Protein AF-A0A061F264-F1 (afdb_monomer_lite)

pLDDT: mean 86.14, std 6.7, range [53.12, 94.06]

Secondary structure (DSSP, 8-state):
---GGGS-------TTHHHHHHHHHHHHHHHHHHHHHHHTHHHHHHHHHHHHTTEEEEE-TTS-EEEEE----THHHHHHHHHHT-

Radius of gyration: 25.11 Å; chains: 1; bounding box: 45×33×72 Å

Organism: Theobroma cacao (NCBI:txid3641)

Sequence (86 aa):
MELLKDYYCTILYHPGKANMVADALSQKLMGSLAHISMDKRSLIREMHSLGDMGVHLEVSEANALLVHFRVRPILMDRIKEAQRST

Foldseek 3Di:
DDDPVNDPDDDDDDPPDVVVVVVVVVVVVVVVVVVVCVVCVVVVVVQVVCVVQQWHWDQDPVRDIDIDGDDDDCVVVVVVVVVVVD

Structure (mmCIF, N/CA/C/O backbone):
data_AF-A0A061F264-F1
#
_entry.id   AF-A0A061F264-F1
#
loop_
_atom_site.group_PDB
_atom_site.id
_atom_site.type_symbol
_atom_site.label_atom_id
_atom_site.label_alt_id
_atom_site.label_comp_id
_atom_site.label_asym_id
_atom_site.label_entity_id
_atom_site.label_seq_id
_atom_site.pdbx_PDB_ins_code
_atom_site.Cartn_x
_atom_site.Cartn_y
_atom_site.Cartn_z
_atom_site.occupancy
_atom_site.B_iso_or_equiv
_atom_site.auth_seq_id
_atom_site.auth_comp_id
_atom_site.auth_asym_id
_atom_site.auth_atom_id
_atom_site.pdbx_PDB_model_num
ATOM 1 N N . MET A 1 1 ? -0.444 -18.135 -14.616 1.00 67.12 1 MET A N 1
ATOM 2 C CA . MET A 1 1 ? 0.739 -17.289 -14.369 1.00 67.12 1 MET A CA 1
ATOM 3 C C . MET A 1 1 ? 1.785 -17.728 -15.355 1.00 67.12 1 MET A C 1
ATOM 5 O O . MET A 1 1 ? 2.174 -18.885 -15.287 1.00 67.12 1 MET A O 1
ATOM 9 N N . GLU A 1 2 ? 2.155 -16.857 -16.283 1.00 72.06 2 GLU A N 1
ATOM 10 C CA . GLU A 1 2 ? 3.231 -17.152 -17.225 1.00 72.06 2 GLU A CA 1
ATOM 11 C C . GLU A 1 2 ? 4.566 -16.802 -16.566 1.00 72.06 2 GLU A C 1
ATOM 13 O O . GLU A 1 2 ? 4.712 -15.747 -15.942 1.00 72.06 2 GLU A O 1
ATOM 18 N N . LEU A 1 3 ? 5.515 -17.724 -16.647 1.00 81.31 3 LEU A N 1
ATOM 19 C CA . LEU A 1 3 ? 6.853 -17.600 -16.096 1.00 81.31 3 LEU A CA 1
ATOM 20 C C . LEU A 1 3 ? 7.856 -17.454 -17.241 1.00 81.31 3 LEU A C 1
ATOM 22 O O . LEU A 1 3 ? 7.565 -17.754 -18.391 1.00 81.31 3 LEU A O 1
ATOM 26 N N . LEU A 1 4 ? 9.090 -17.063 -16.929 1.00 79.19 4 LEU A N 1
ATOM 27 C CA . LEU A 1 4 ? 10.149 -16.903 -17.931 1.00 79.19 4 LEU A CA 1
ATOM 28 C C . LEU A 1 4 ? 10.388 -18.168 -18.788 1.00 79.19 4 LEU A C 1
ATOM 30 O O . LEU A 1 4 ? 10.874 -18.067 -19.906 1.00 79.19 4 LEU A O 1
ATOM 34 N N . LYS A 1 5 ? 10.027 -19.354 -18.276 1.00 80.69 5 LYS A N 1
ATOM 35 C CA . LYS A 1 5 ? 10.102 -20.636 -18.998 1.00 80.69 5 LYS A CA 1
ATOM 36 C C . LYS A 1 5 ? 9.085 -20.763 -20.138 1.00 80.69 5 LYS A C 1
ATOM 38 O O . LYS A 1 5 ? 9.298 -21.580 -21.026 1.00 80.69 5 LYS A O 1
ATOM 43 N N . ASP A 1 6 ? 8.024 -19.964 -20.111 1.00 92.62 6 ASP A N 1
ATOM 44 C CA . ASP A 1 6 ? 6.960 -19.959 -21.117 1.00 92.62 6 ASP A CA 1
ATOM 45 C C . ASP A 1 6 ? 7.310 -19.048 -22.313 1.00 92.62 6 ASP A C 1
ATOM 47 O O . ASP A 1 6 ? 6.598 -19.021 -23.314 1.00 92.62 6 ASP A O 1
ATOM 51 N N . TYR A 1 7 ? 8.443 -18.335 -22.238 1.00 84.75 7 TYR A N 1
ATOM 52 C CA . TYR A 1 7 ? 8.945 -17.433 -23.271 1.00 84.75 7 TYR A CA 1
ATOM 53 C C . TYR A 1 7 ? 10.291 -17.923 -23.823 1.00 84.75 7 TYR A C 1
ATOM 55 O O . TYR A 1 7 ? 11.243 -18.152 -23.078 1.00 84.75 7 TYR A O 1
ATOM 63 N N . TYR A 1 8 ? 10.419 -18.007 -25.153 1.00 86.50 8 TYR A N 1
ATOM 64 C CA . TYR A 1 8 ? 11.708 -18.224 -25.827 1.00 86.50 8 TYR A CA 1
ATOM 65 C C . TYR A 1 8 ? 12.549 -16.936 -25.829 1.00 86.50 8 TYR A C 1
ATOM 67 O O . TYR A 1 8 ? 12.782 -16.329 -26.873 1.00 86.50 8 TYR A O 1
ATOM 75 N N . CYS A 1 9 ? 12.989 -16.484 -24.654 1.00 84.38 9 CYS A N 1
ATOM 76 C CA . CYS A 1 9 ? 13.855 -15.315 -24.510 1.00 84.38 9 CYS A CA 1
ATOM 77 C C . CYS A 1 9 ? 15.069 -15.610 -23.621 1.00 84.38 9 CYS A C 1
ATOM 79 O O . CYS A 1 9 ? 14.972 -16.335 -22.631 1.00 84.38 9 CYS A O 1
ATOM 81 N N . THR A 1 10 ? 16.209 -15.003 -23.949 1.00 83.75 10 THR A N 1
ATOM 82 C CA . THR A 1 10 ? 17.437 -15.067 -23.145 1.00 83.75 10 THR A CA 1
ATOM 83 C C . THR A 1 10 ? 17.625 -13.736 -22.425 1.00 83.75 10 THR A C 1
ATOM 85 O O . THR A 1 10 ? 17.664 -12.691 -23.072 1.00 8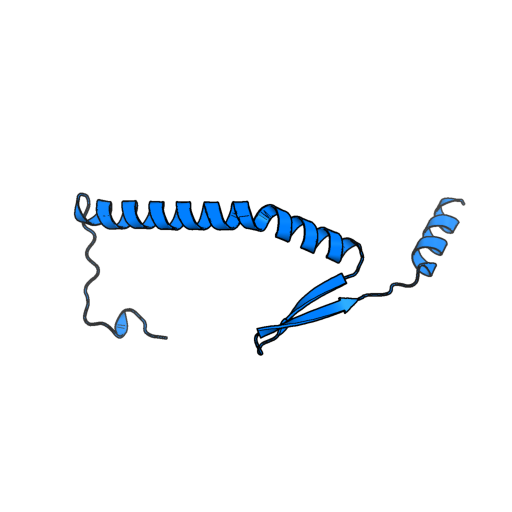3.75 10 THR A O 1
ATOM 88 N N . ILE A 1 11 ? 17.767 -13.756 -21.095 1.00 82.12 11 ILE A N 1
ATOM 89 C CA . ILE A 1 11 ? 18.087 -12.547 -20.324 1.00 82.12 11 ILE A CA 1
ATOM 90 C C . ILE A 1 11 ? 19.576 -12.243 -20.497 1.00 82.12 11 ILE A C 1
ATOM 92 O O . ILE A 1 11 ? 20.427 -13.001 -20.036 1.00 82.12 11 ILE A O 1
ATOM 96 N N . LEU A 1 12 ? 19.886 -11.120 -21.141 1.00 81.88 12 LEU A N 1
ATOM 97 C CA . LEU A 1 12 ? 21.249 -10.624 -21.313 1.00 81.88 12 LEU A CA 1
ATOM 98 C C . LEU A 1 12 ? 21.394 -9.287 -20.588 1.00 81.88 12 LEU A C 1
ATOM 100 O O . LEU A 1 12 ? 20.661 -8.337 -20.858 1.00 81.88 12 LEU A O 1
ATOM 104 N N . TYR A 1 13 ? 22.344 -9.215 -19.654 1.00 80.31 13 TYR A N 1
ATOM 105 C CA . TYR A 1 13 ? 22.670 -7.963 -18.981 1.00 80.31 13 TYR A CA 1
ATOM 106 C C . TYR A 1 13 ? 23.584 -7.114 -19.865 1.00 80.31 13 TYR A C 1
ATOM 108 O O . TYR A 1 13 ? 24.634 -7.570 -20.320 1.00 80.31 13 TYR A O 1
ATOM 116 N N . HIS A 1 14 ? 23.197 -5.860 -20.078 1.00 76.94 14 HIS A N 1
ATOM 117 C CA . HIS A 1 14 ? 23.938 -4.918 -20.905 1.00 76.94 14 HIS A CA 1
ATOM 118 C C . HIS A 1 14 ? 24.322 -3.688 -20.074 1.00 76.94 14 HIS A C 1
ATOM 120 O O . HIS A 1 14 ? 23.507 -2.771 -19.931 1.00 76.94 14 HIS A O 1
ATOM 126 N N . PRO A 1 15 ? 25.551 -3.632 -19.532 1.00 70.75 15 PRO A N 1
ATOM 127 C CA . PRO A 1 15 ? 26.023 -2.449 -18.828 1.00 70.75 15 PRO A CA 1
ATOM 128 C C . PRO A 1 15 ? 26.138 -1.276 -19.814 1.00 70.75 15 PRO A C 1
ATOM 130 O O . PRO A 1 15 ? 26.846 -1.359 -20.816 1.00 70.75 15 PRO A O 1
ATOM 133 N N . GLY A 1 16 ? 25.410 -0.186 -19.555 1.00 79.06 16 GLY A N 1
ATOM 134 C CA . GLY A 1 16 ? 25.398 1.013 -20.399 1.00 79.06 16 GLY A CA 1
ATOM 135 C C . GLY A 1 16 ? 24.018 1.339 -20.971 1.00 79.06 16 GLY A C 1
ATOM 136 O O . GLY A 1 16 ? 23.014 1.296 -20.264 1.00 79.06 16 GLY A O 1
ATOM 137 N N . LYS A 1 17 ? 23.954 1.710 -22.259 1.00 72.69 17 LYS A N 1
ATOM 138 C CA . LYS A 1 17 ? 22.789 2.405 -22.844 1.00 72.69 17 LYS A CA 1
ATOM 139 C C . LYS A 1 17 ? 21.466 1.633 -22.802 1.00 72.69 17 LYS A C 1
ATOM 141 O O . LYS A 1 17 ? 20.418 2.259 -22.688 1.00 72.69 17 LYS A O 1
ATOM 146 N N . ALA A 1 18 ? 21.512 0.305 -22.883 1.00 75.88 18 ALA A N 1
ATOM 147 C CA . ALA A 1 18 ? 20.316 -0.530 -22.804 1.00 75.88 18 ALA A CA 1
ATOM 148 C C . ALA A 1 18 ? 19.701 -0.532 -21.391 1.00 75.88 18 ALA A C 1
ATOM 150 O O . ALA A 1 18 ? 18.480 -0.527 -21.262 1.00 75.88 18 ALA A O 1
ATOM 151 N N . ASN A 1 19 ? 20.523 -0.439 -20.338 1.00 80.31 19 ASN A N 1
ATOM 152 C CA . ASN A 1 19 ? 20.033 -0.333 -18.962 1.00 80.31 19 ASN A CA 1
ATOM 153 C C . ASN A 1 19 ? 19.491 1.066 -18.641 1.00 80.31 19 ASN A C 1
ATOM 155 O O . ASN A 1 19 ? 18.552 1.189 -17.868 1.00 80.31 19 ASN A O 1
ATOM 159 N N . MET A 1 20 ? 20.009 2.118 -19.288 1.00 84.62 20 MET A N 1
ATOM 160 C CA . MET A 1 20 ? 19.549 3.497 -19.048 1.00 84.62 20 MET A CA 1
ATOM 161 C C . MET A 1 20 ? 18.050 3.675 -19.313 1.00 84.62 20 MET A C 1
ATOM 163 O O . MET A 1 20 ? 17.396 4.446 -18.618 1.00 84.62 20 MET A O 1
ATOM 167 N N . VAL A 1 21 ? 17.495 2.975 -20.309 1.00 83.56 21 VAL A N 1
ATOM 168 C CA . VAL A 1 21 ? 16.055 3.029 -20.610 1.00 83.56 21 VAL A CA 1
ATOM 169 C C . VAL A 1 21 ? 15.249 2.339 -19.508 1.00 83.56 21 VAL A C 1
ATOM 171 O O . VAL A 1 21 ? 14.239 2.883 -19.065 1.00 83.56 21 VAL A O 1
ATOM 174 N N . ALA A 1 22 ? 15.712 1.178 -19.034 1.00 85.88 22 ALA A N 1
ATOM 175 C CA . ALA A 1 22 ? 15.090 0.462 -17.923 1.00 85.88 22 ALA A CA 1
ATOM 176 C C . ALA A 1 22 ? 15.159 1.271 -16.615 1.00 85.88 22 ALA A C 1
ATOM 178 O O . ALA A 1 22 ? 14.152 1.389 -15.915 1.00 85.88 22 ALA A O 1
ATOM 179 N N . ASP A 1 23 ? 16.300 1.900 -16.327 1.00 86.75 23 ASP A N 1
ATOM 180 C CA . ASP A 1 23 ? 16.498 2.758 -15.156 1.00 86.75 23 ASP A CA 1
ATOM 181 C C . ASP A 1 23 ? 15.617 4.011 -15.225 1.00 86.75 23 ASP A C 1
ATOM 183 O O . ASP A 1 23 ? 14.909 4.324 -14.267 1.00 86.75 23 ASP A O 1
ATOM 187 N N . ALA A 1 24 ? 15.597 4.710 -16.365 1.00 89.19 24 ALA A N 1
ATOM 188 C CA . ALA A 1 24 ? 14.777 5.907 -16.552 1.00 89.19 24 ALA A CA 1
ATOM 189 C C . ALA A 1 24 ? 13.276 5.595 -16.442 1.00 89.19 24 ALA A C 1
ATOM 191 O O . ALA A 1 24 ? 12.522 6.346 -15.815 1.00 89.19 24 ALA A O 1
ATOM 192 N N . LEU A 1 25 ? 12.832 4.468 -17.010 1.00 88.19 25 LEU A N 1
ATOM 193 C CA . LEU A 1 25 ? 11.450 4.014 -16.884 1.00 88.19 25 LEU A CA 1
ATOM 194 C C . LEU A 1 25 ? 11.110 3.657 -15.430 1.00 88.19 25 LEU A C 1
ATOM 196 O O . LEU A 1 25 ? 10.063 4.073 -14.932 1.00 88.19 25 LEU A O 1
ATOM 200 N N . SER A 1 26 ? 12.007 2.953 -14.736 1.00 87.88 26 SER A N 1
ATOM 201 C CA . SER A 1 26 ? 11.837 2.588 -13.324 1.00 87.88 26 SER A CA 1
ATOM 202 C C . SER A 1 26 ? 11.727 3.824 -12.434 1.00 87.88 26 SER A C 1
ATOM 204 O O . SER A 1 26 ? 10.817 3.911 -11.613 1.00 87.88 26 SER A O 1
ATOM 206 N N . GLN A 1 27 ? 12.579 4.828 -12.645 1.00 89.06 27 GLN A N 1
ATOM 207 C CA . GLN A 1 27 ? 12.516 6.095 -11.912 1.00 89.06 27 GLN A CA 1
ATOM 208 C C . GLN A 1 27 ? 11.208 6.848 -12.169 1.00 89.06 27 GLN A C 1
ATOM 210 O O . GLN A 1 27 ? 10.608 7.368 -11.229 1.00 89.06 27 GLN A O 1
ATOM 215 N N . LYS A 1 28 ? 10.719 6.875 -13.416 1.00 89.31 28 LYS A N 1
ATOM 216 C CA . LYS A 1 28 ? 9.427 7.497 -13.746 1.00 89.31 28 LYS A CA 1
ATOM 217 C C . LYS A 1 28 ? 8.264 6.792 -13.043 1.00 89.31 28 LYS A C 1
ATOM 219 O O . LYS A 1 28 ? 7.392 7.463 -12.490 1.00 89.31 28 LYS A O 1
ATOM 224 N N . LEU A 1 29 ? 8.254 5.459 -13.045 1.00 88.19 29 LEU A N 1
ATOM 225 C CA . LEU A 1 29 ? 7.236 4.664 -12.353 1.00 88.19 29 LEU A CA 1
ATOM 226 C C . LEU A 1 29 ? 7.294 4.877 -10.837 1.00 88.19 29 LEU A C 1
ATOM 228 O O . LEU A 1 29 ? 6.259 5.121 -10.222 1.00 88.19 29 LEU A O 1
ATOM 232 N N . MET A 1 30 ? 8.490 4.865 -10.244 1.00 89.31 30 MET A N 1
ATOM 233 C CA . MET A 1 30 ? 8.680 5.157 -8.821 1.00 89.31 30 MET A CA 1
ATOM 234 C C . MET A 1 30 ? 8.222 6.572 -8.459 1.00 89.31 30 MET A C 1
ATOM 236 O O . MET A 1 30 ? 7.538 6.746 -7.456 1.00 89.31 30 MET A O 1
ATOM 240 N N . GLY A 1 31 ? 8.545 7.574 -9.279 1.00 87.06 31 GLY A N 1
ATOM 241 C CA . GLY A 1 31 ? 8.083 8.949 -9.084 1.00 87.06 31 GLY A CA 1
ATOM 242 C C . GLY A 1 31 ? 6.559 9.075 -9.169 1.00 87.06 31 GLY A C 1
ATOM 243 O O . GLY A 1 31 ? 5.943 9.727 -8.329 1.00 87.06 31 GLY A O 1
ATOM 244 N N . SER A 1 32 ? 5.929 8.395 -10.131 1.00 87.19 32 SER A N 1
ATOM 245 C CA . SER A 1 32 ? 4.466 8.342 -10.246 1.00 87.19 32 SER A CA 1
ATOM 246 C C . SER A 1 32 ? 3.819 7.651 -9.043 1.00 87.19 32 SER A C 1
ATOM 248 O O . SER A 1 32 ? 2.831 8.152 -8.505 1.00 87.19 32 SER A O 1
ATOM 250 N N . LEU A 1 33 ? 4.399 6.549 -8.565 1.00 86.31 33 LEU A N 1
ATOM 251 C CA . LEU A 1 33 ? 3.932 5.867 -7.361 1.00 86.31 33 LEU A CA 1
ATOM 252 C C . LEU A 1 33 ? 4.111 6.740 -6.111 1.00 86.31 33 LEU A C 1
ATOM 254 O O . LEU A 1 33 ? 3.219 6.781 -5.263 1.00 86.31 33 LEU A O 1
ATOM 258 N N . ALA A 1 34 ? 5.219 7.477 -6.014 1.00 83.88 34 ALA A N 1
ATOM 259 C CA . ALA A 1 34 ? 5.455 8.424 -4.931 1.00 83.88 34 ALA A CA 1
ATOM 260 C C . ALA A 1 34 ? 4.384 9.525 -4.917 1.00 83.88 34 ALA A C 1
ATOM 262 O O . ALA A 1 34 ? 3.823 9.801 -3.859 1.00 83.88 34 ALA A O 1
ATOM 263 N N . HIS A 1 35 ? 4.013 10.072 -6.078 1.00 84.44 35 HIS A N 1
ATOM 264 C CA . HIS A 1 35 ? 2.921 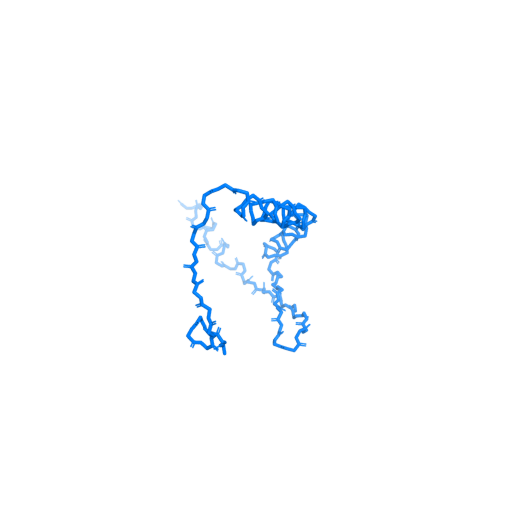11.043 -6.188 1.00 84.44 35 HIS A CA 1
ATOM 265 C C . HIS A 1 35 ? 1.584 10.467 -5.694 1.00 84.44 35 HIS A C 1
ATOM 267 O O . HIS A 1 35 ? 0.945 11.048 -4.823 1.00 84.44 35 HIS A O 1
ATOM 273 N N . ILE A 1 36 ? 1.210 9.264 -6.147 1.00 85.06 36 ILE A N 1
ATOM 274 C CA . ILE A 1 36 ? -0.007 8.571 -5.685 1.00 85.06 36 ILE A CA 1
ATOM 275 C C . ILE A 1 36 ? 0.026 8.350 -4.165 1.00 85.06 36 ILE A C 1
ATOM 277 O O . ILE A 1 36 ? -0.990 8.498 -3.486 1.00 85.06 36 ILE A O 1
ATOM 281 N N . SER A 1 37 ? 1.188 7.995 -3.612 1.00 85.25 37 SER A N 1
ATOM 282 C CA . SER A 1 37 ? 1.352 7.793 -2.169 1.00 85.25 37 SER A CA 1
ATOM 283 C C . SER A 1 37 ? 1.204 9.094 -1.370 1.00 85.25 37 SER A C 1
ATOM 285 O O . SER A 1 37 ? 0.688 9.077 -0.252 1.00 85.25 37 SER A O 1
ATOM 287 N N . MET A 1 38 ? 1.615 10.228 -1.947 1.00 86.94 38 MET A N 1
ATOM 288 C CA . MET A 1 38 ? 1.432 11.553 -1.359 1.00 86.94 38 MET A CA 1
ATOM 289 C C . MET A 1 38 ? -0.037 11.971 -1.385 1.00 86.94 38 MET A C 1
ATOM 291 O O . MET A 1 38 ? -0.561 12.341 -0.334 1.00 86.94 38 MET A O 1
ATOM 295 N N . ASP A 1 39 ? -0.713 11.826 -2.526 1.00 88.19 39 ASP A N 1
ATOM 296 C CA . ASP A 1 39 ? -2.133 12.172 -2.679 1.00 88.19 39 ASP A CA 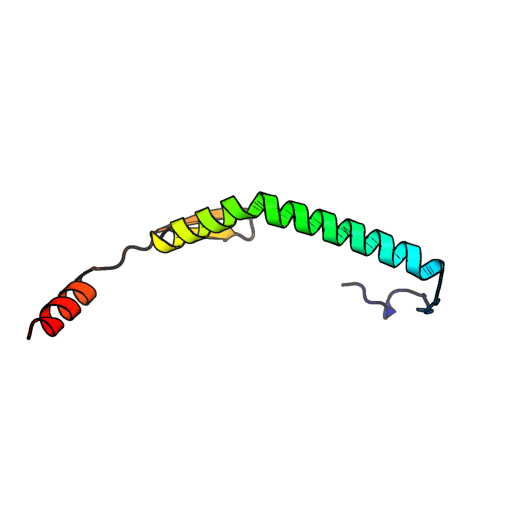1
ATOM 297 C C . ASP A 1 39 ? -3.029 11.342 -1.749 1.00 88.19 39 ASP A C 1
ATOM 299 O O . ASP A 1 39 ? -4.000 11.840 -1.186 1.00 88.19 39 ASP A O 1
ATOM 303 N N . LYS A 1 40 ? -2.675 10.070 -1.528 1.00 90.88 40 LYS A N 1
ATOM 304 C CA . LYS A 1 40 ? -3.415 9.161 -0.638 1.00 90.88 40 LYS A CA 1
ATOM 305 C C . LYS A 1 40 ? -3.077 9.328 0.844 1.00 90.88 40 LYS A C 1
ATOM 307 O O . LYS A 1 40 ? -3.706 8.683 1.681 1.00 90.88 40 LYS A O 1
ATOM 312 N N . ARG A 1 41 ? -2.104 10.170 1.211 1.00 91.12 41 ARG A N 1
ATOM 313 C CA . ARG A 1 41 ? -1.655 10.313 2.607 1.00 91.12 41 ARG A CA 1
ATOM 314 C C . ARG A 1 41 ? -2.762 10.826 3.532 1.00 91.12 41 ARG A C 1
ATOM 316 O O . ARG A 1 41 ? -2.843 10.376 4.674 1.00 91.12 41 ARG A O 1
ATOM 323 N N . SER A 1 42 ? -3.580 11.773 3.072 1.00 91.50 42 SER A N 1
ATOM 324 C CA . SER A 1 42 ? -4.741 12.266 3.831 1.00 91.50 42 SER A CA 1
ATOM 325 C C . SER A 1 42 ? -5.749 11.145 4.067 1.00 91.50 42 SER A C 1
ATOM 327 O O . SER A 1 42 ? -6.106 10.887 5.212 1.00 91.50 42 SER A O 1
ATOM 329 N N . LEU A 1 43 ? -6.091 10.404 3.014 1.00 90.38 43 LEU A N 1
ATOM 330 C CA . LEU A 1 43 ? -7.027 9.286 3.082 1.00 90.38 43 LEU A CA 1
ATOM 331 C C . LEU A 1 43 ? -6.556 8.189 4.048 1.00 90.38 43 LEU A C 1
ATOM 333 O O . LEU A 1 43 ? -7.337 7.721 4.866 1.00 90.38 43 LEU A O 1
ATOM 337 N N . ILE A 1 44 ? -5.271 7.815 4.022 1.00 90.00 44 ILE A N 1
ATOM 338 C CA . ILE A 1 44 ? -4.709 6.829 4.966 1.00 90.00 44 ILE A CA 1
ATOM 339 C C . ILE A 1 44 ? -4.864 7.306 6.418 1.00 90.00 44 ILE A C 1
ATOM 341 O O . ILE A 1 44 ? -5.203 6.517 7.300 1.00 90.00 44 ILE A O 1
ATOM 345 N N . ARG A 1 45 ? -4.642 8.600 6.674 1.00 92.62 45 ARG A N 1
ATOM 346 C CA . ARG A 1 45 ? -4.814 9.193 8.007 1.00 92.62 45 ARG A CA 1
ATOM 347 C C . ARG A 1 45 ? -6.273 9.151 8.456 1.00 92.62 45 ARG A C 1
ATOM 349 O O . ARG A 1 45 ? -6.541 8.810 9.603 1.00 92.62 45 ARG A O 1
ATOM 356 N N . GLU A 1 46 ? -7.200 9.481 7.564 1.00 91.81 46 GLU A N 1
ATOM 357 C CA . GLU A 1 46 ? -8.638 9.422 7.834 1.00 91.81 46 GLU A CA 1
ATOM 358 C C . GLU A 1 46 ? -9.097 7.987 8.111 1.00 91.81 46 GLU A C 1
ATOM 360 O O . GLU A 1 46 ? -9.794 7.747 9.092 1.00 91.81 46 GLU A O 1
ATOM 365 N N . MET A 1 47 ? -8.633 7.014 7.321 1.00 89.88 47 MET A N 1
ATOM 366 C CA . MET A 1 47 ? -8.916 5.594 7.547 1.00 89.88 47 MET A CA 1
ATOM 367 C C . MET A 1 47 ? -8.392 5.106 8.904 1.00 89.88 47 MET A C 1
ATOM 369 O O . MET A 1 47 ? -9.092 4.367 9.594 1.00 89.88 47 MET A O 1
ATOM 373 N N . HIS A 1 48 ? -7.198 5.544 9.323 1.00 90.50 48 HIS A N 1
ATOM 374 C CA . HIS A 1 48 ? -6.679 5.236 10.658 1.00 90.50 48 HIS A CA 1
ATOM 375 C C . HIS A 1 48 ? -7.549 5.857 11.757 1.00 90.50 48 HIS A C 1
ATOM 377 O O . HIS A 1 48 ? -7.947 5.166 12.690 1.00 90.50 48 HIS A O 1
ATOM 383 N N . SER A 1 49 ? -7.903 7.140 11.617 1.00 93.00 49 SER A N 1
ATOM 384 C CA . SER A 1 49 ? -8.770 7.839 12.573 1.00 93.00 49 SER A CA 1
ATOM 385 C C . SER A 1 49 ? -10.148 7.183 12.700 1.00 93.00 49 SER A C 1
ATOM 387 O O . SER A 1 49 ? -10.710 7.144 13.792 1.00 93.00 49 SER A O 1
ATOM 389 N N . LEU A 1 50 ? -10.704 6.670 11.601 1.00 91.12 50 LEU A N 1
ATOM 390 C CA . LEU A 1 50 ? -11.950 5.903 11.605 1.00 91.12 50 LEU A CA 1
ATOM 391 C C . LEU A 1 50 ? -11.785 4.579 12.361 1.00 91.12 50 LEU A C 1
ATOM 393 O O . LEU A 1 50 ? -12.637 4.238 13.183 1.00 91.12 50 LEU A O 1
ATOM 397 N N . GLY A 1 51 ? -10.660 3.889 12.157 1.00 88.94 51 GLY A N 1
ATOM 398 C CA . GLY A 1 51 ? -10.291 2.688 12.908 1.00 88.94 51 GLY A CA 1
ATOM 399 C C . GLY A 1 51 ? -10.208 2.927 14.416 1.00 88.94 51 GLY A C 1
ATOM 400 O O . GLY A 1 51 ? -10.755 2.139 15.190 1.00 88.94 51 GLY A O 1
ATOM 401 N N . ASP A 1 52 ? -9.611 4.046 14.833 1.00 89.25 52 ASP A N 1
ATOM 402 C CA . ASP A 1 52 ? -9.526 4.451 16.243 1.00 89.25 52 ASP A CA 1
ATOM 403 C C . ASP A 1 52 ? -10.916 4.689 16.860 1.00 89.25 52 ASP A C 1
ATOM 405 O O . ASP A 1 52 ? -11.148 4.371 18.029 1.00 89.25 52 ASP A O 1
ATOM 409 N N . MET A 1 53 ? -11.873 5.170 16.058 1.00 89.12 53 MET A N 1
ATOM 410 C CA . MET A 1 53 ? -13.281 5.309 16.451 1.00 89.12 53 MET A CA 1
ATOM 411 C C . MET A 1 53 ? -14.079 3.997 16.380 1.00 89.12 53 MET A C 1
ATOM 413 O O . MET A 1 53 ? -15.257 3.981 16.729 1.00 89.12 53 MET A O 1
ATOM 417 N N . GLY A 1 54 ? -13.463 2.887 15.967 1.00 89.06 54 GLY A N 1
ATOM 418 C CA . GLY A 1 54 ? -14.109 1.579 15.864 1.00 89.06 54 GLY A CA 1
ATOM 419 C C . GLY A 1 54 ? -14.838 1.329 14.542 1.00 89.06 54 GLY A C 1
ATOM 420 O O . GLY A 1 54 ? -15.603 0.369 14.459 1.00 89.06 54 GLY A O 1
ATOM 421 N N . VAL A 1 55 ? -14.612 2.157 13.518 1.00 91.00 55 VAL A N 1
ATOM 422 C CA . VAL A 1 55 ? -15.108 1.952 12.150 1.00 91.00 55 VAL A CA 1
ATOM 423 C C . VAL A 1 55 ? -14.035 1.231 11.337 1.00 91.00 55 VAL A C 1
ATOM 425 O O . VAL A 1 55 ? -12.934 1.747 11.160 1.00 91.00 55 VAL A O 1
ATOM 428 N N . HIS A 1 56 ? -14.353 0.051 10.808 1.00 89.56 56 HIS A N 1
ATOM 429 C CA . HIS A 1 56 ? -13.461 -0.690 9.922 1.00 89.56 56 HIS A CA 1
ATOM 430 C C . HIS A 1 56 ? -14.028 -0.746 8.502 1.00 89.56 56 HIS A C 1
ATOM 432 O O . HIS A 1 56 ? -15.228 -0.949 8.299 1.00 89.56 56 HIS A O 1
ATOM 438 N N . LEU A 1 57 ? -13.141 -0.534 7.533 1.00 89.38 57 LEU A N 1
ATOM 439 C CA . LEU A 1 57 ? -13.425 -0.504 6.103 1.00 89.38 57 LEU A CA 1
ATOM 440 C C . LEU A 1 57 ? -12.747 -1.710 5.460 1.00 89.38 57 LEU A C 1
ATOM 442 O O . LEU A 1 57 ? -11.536 -1.873 5.602 1.00 89.38 57 LEU A O 1
ATOM 446 N N . GLU A 1 58 ? -13.508 -2.519 4.735 1.00 89.25 58 GLU A N 1
ATOM 447 C CA . GLU A 1 58 ? -13.008 -3.705 4.044 1.00 89.25 58 GLU A CA 1
ATOM 448 C C . GLU A 1 58 ? -13.480 -3.696 2.589 1.00 89.25 58 GLU A C 1
ATOM 450 O O . GLU A 1 58 ? -14.603 -3.291 2.290 1.00 89.25 58 GLU A O 1
ATOM 455 N N . VAL A 1 59 ? -12.620 -4.118 1.664 1.00 90.75 59 VAL A N 1
ATOM 456 C CA . VAL A 1 59 ? -12.988 -4.260 0.251 1.00 90.75 59 VAL A CA 1
ATOM 457 C C . VAL A 1 59 ? -13.332 -5.723 0.001 1.00 90.75 59 VAL A C 1
ATOM 459 O O . VAL A 1 59 ? -12.480 -6.595 0.142 1.00 90.75 59 VAL A O 1
ATOM 462 N N . SER A 1 60 ? -14.589 -5.984 -0.352 1.00 90.62 60 SER A N 1
ATOM 463 C CA . SER A 1 60 ? -15.084 -7.318 -0.696 1.00 90.62 60 SER A CA 1
ATOM 464 C C . SER A 1 60 ? -14.506 -7.808 -2.027 1.00 90.62 60 SER A C 1
ATOM 466 O O . SER A 1 60 ? -14.176 -7.006 -2.898 1.00 90.62 60 SER A O 1
ATOM 468 N N . GLU A 1 61 ? -14.504 -9.126 -2.239 1.00 92.19 61 GLU A N 1
ATOM 469 C CA . GLU A 1 61 ? -14.194 -9.761 -3.530 1.00 92.19 61 GLU A CA 1
ATOM 470 C C . GLU A 1 61 ? -15.060 -9.232 -4.688 1.00 92.19 61 GLU A C 1
ATOM 472 O O . GLU A 1 61 ? -14.615 -9.187 -5.831 1.00 92.19 61 GLU A O 1
ATOM 477 N N . ALA A 1 62 ? -16.278 -8.758 -4.397 1.00 93.62 62 ALA A N 1
ATOM 478 C CA . ALA A 1 62 ? -17.159 -8.116 -5.375 1.00 93.62 62 ALA A CA 1
ATOM 479 C C . ALA A 1 62 ? 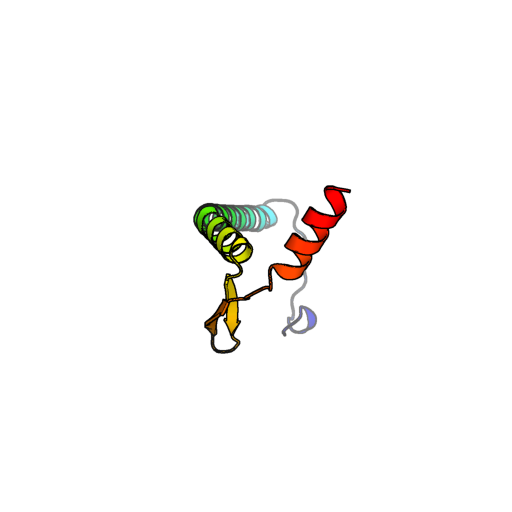-16.795 -6.643 -5.670 1.00 93.62 62 ALA A C 1
ATOM 481 O O . ALA A 1 62 ? -17.579 -5.928 -6.292 1.00 93.62 62 ALA A O 1
ATOM 482 N N . ASN A 1 63 ? -15.640 -6.162 -5.194 1.00 90.69 63 ASN A N 1
ATOM 483 C CA . ASN A 1 63 ? -15.217 -4.756 -5.215 1.00 90.69 63 ASN A CA 1
ATOM 484 C C . ASN A 1 63 ? -16.187 -3.795 -4.504 1.00 90.69 63 ASN A C 1
ATOM 486 O O . ASN A 1 63 ? -16.177 -2.589 -4.751 1.00 90.69 63 ASN A O 1
ATOM 490 N N . ALA A 1 64 ? -17.024 -4.316 -3.607 1.00 92.38 64 ALA A N 1
ATOM 491 C CA . ALA A 1 64 ? -17.883 -3.509 -2.754 1.00 92.38 64 ALA A CA 1
ATOM 492 C C . ALA A 1 64 ? -17.112 -3.044 -1.512 1.00 92.38 64 ALA A C 1
ATOM 494 O O . ALA A 1 64 ? -16.385 -3.828 -0.900 1.00 92.38 64 ALA A O 1
ATOM 495 N N . LEU A 1 65 ? -17.301 -1.783 -1.117 1.00 90.69 65 LEU A N 1
ATOM 496 C CA . LEU A 1 65 ? -16.769 -1.262 0.139 1.00 90.69 65 LEU A CA 1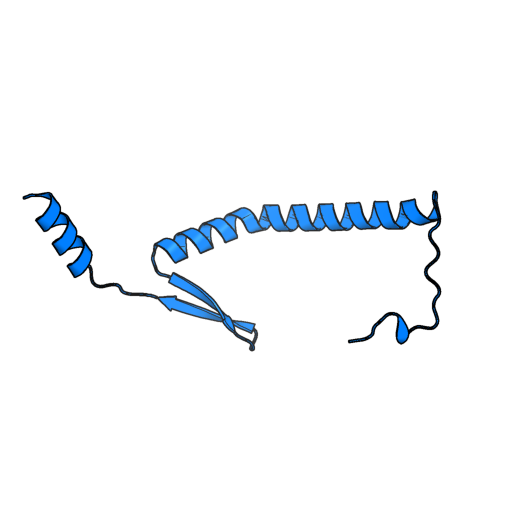
ATOM 497 C C . LEU A 1 65 ? -17.725 -1.623 1.281 1.00 90.69 65 LEU A C 1
ATOM 499 O O . LEU A 1 65 ? -18.849 -1.124 1.344 1.00 90.69 65 LEU A O 1
ATOM 503 N N . LEU A 1 66 ? -17.273 -2.492 2.177 1.00 91.44 66 LEU A N 1
ATOM 504 C CA . LEU A 1 66 ? -17.976 -2.879 3.391 1.00 91.44 66 LEU A CA 1
ATOM 505 C C . LEU A 1 66 ? -17.521 -1.994 4.551 1.00 91.44 66 LEU A C 1
ATOM 507 O O . LEU A 1 66 ? -16.330 -1.750 4.741 1.00 91.44 66 LEU A O 1
ATOM 511 N N . VAL A 1 67 ? -18.487 -1.539 5.346 1.00 90.38 67 VAL A N 1
ATOM 512 C CA . VAL A 1 67 ? -18.250 -0.742 6.553 1.00 90.38 67 VAL A CA 1
ATOM 513 C C . VAL A 1 67 ? -18.865 -1.478 7.730 1.00 90.38 67 VAL A C 1
ATOM 515 O O . VAL A 1 67 ? -20.055 -1.789 7.703 1.00 90.38 67 VAL A O 1
ATOM 518 N N . HIS A 1 68 ? -18.083 -1.735 8.775 1.00 90.19 68 HIS A N 1
ATOM 519 C CA . HIS A 1 68 ? -18.618 -2.274 10.021 1.00 90.19 68 HIS A CA 1
ATOM 520 C C . HIS A 1 68 ? -18.112 -1.504 11.237 1.00 90.19 68 HIS A C 1
ATOM 522 O O . HIS A 1 68 ? -16.983 -1.016 11.273 1.00 90.19 68 HIS A O 1
ATOM 528 N N . PHE A 1 69 ? -18.981 -1.388 12.242 1.00 89.50 69 PHE A N 1
ATOM 529 C CA . PHE A 1 69 ? -18.705 -0.671 13.480 1.00 89.50 69 PHE A CA 1
ATOM 530 C C . PHE A 1 69 ? -18.562 -1.645 14.644 1.00 89.50 69 PHE A C 1
ATOM 532 O O . PHE A 1 69 ? -19.397 -2.533 14.833 1.00 89.50 69 PHE A O 1
ATOM 539 N N . ARG A 1 70 ? -17.524 -1.463 15.458 1.00 83.81 70 ARG A N 1
ATOM 540 C CA . ARG A 1 70 ? -17.280 -2.275 16.648 1.00 83.81 70 ARG A CA 1
ATOM 541 C C . ARG A 1 70 ? -17.678 -1.520 17.911 1.00 83.81 70 ARG A C 1
ATOM 543 O O . ARG A 1 70 ? -16.971 -0.627 18.364 1.00 83.81 70 ARG A O 1
ATOM 550 N N . VAL A 1 71 ? -18.743 -1.982 18.560 1.00 80.56 71 VAL A N 1
ATOM 551 C CA . VAL A 1 71 ? -19.114 -1.543 19.912 1.00 80.56 71 VAL A CA 1
ATOM 552 C C . VAL A 1 71 ? -18.337 -2.372 20.941 1.00 80.56 71 VAL A C 1
ATOM 554 O O . VAL A 1 71 ? -18.390 -3.602 20.912 1.00 80.56 71 VAL A O 1
ATOM 557 N N . ARG A 1 72 ? -17.611 -1.727 21.866 1.00 79.19 72 ARG A N 1
ATOM 558 C CA . ARG A 1 72 ? -16.958 -2.397 23.008 1.00 79.19 72 ARG A CA 1
ATOM 559 C C . ARG A 1 72 ? -17.598 -1.953 24.331 1.00 79.19 72 ARG A C 1
ATOM 561 O O . ARG A 1 72 ? -17.744 -0.751 24.537 1.00 79.19 72 ARG A O 1
ATOM 568 N N . PRO A 1 73 ? -17.957 -2.877 25.243 1.00 80.38 73 PRO A N 1
ATOM 569 C CA . PRO A 1 73 ? -18.436 -2.513 26.575 1.00 80.38 73 PRO A CA 1
ATOM 570 C C . PRO A 1 73 ? -17.336 -1.825 27.396 1.00 80.38 73 PRO A C 1
ATOM 572 O O . PRO A 1 73 ? -16.258 -2.387 27.575 1.00 80.38 73 PRO A O 1
ATOM 575 N N . ILE A 1 74 ? -17.630 -0.657 27.971 1.00 86.38 74 ILE A N 1
ATOM 576 C CA . ILE A 1 74 ? -16.685 0.125 28.800 1.00 86.38 74 ILE A CA 1
ATOM 577 C C . ILE A 1 74 ? -16.474 -0.448 30.213 1.00 86.38 74 ILE A C 1
ATOM 579 O O . ILE A 1 74 ? -15.755 0.124 31.028 1.00 86.38 74 ILE A O 1
ATOM 583 N N . LEU A 1 75 ? -17.134 -1.564 30.542 1.00 89.81 75 LEU A N 1
ATOM 584 C CA . LEU A 1 75 ? -17.122 -2.145 31.885 1.00 89.81 75 LEU A CA 1
ATOM 585 C C . LEU A 1 75 ? -15.703 -2.516 32.336 1.00 89.81 75 LEU A C 1
ATOM 587 O O . LEU A 1 75 ? -15.338 -2.255 33.477 1.00 89.81 75 LEU A O 1
ATOM 591 N N . MET A 1 76 ? -14.888 -3.069 31.435 1.00 85.94 76 MET A N 1
ATOM 592 C CA . MET A 1 76 ? -13.499 -3.426 31.738 1.00 85.94 76 MET A CA 1
ATOM 593 C C . MET A 1 76 ? -12.628 -2.206 32.038 1.00 85.94 76 MET A C 1
ATOM 595 O O . MET A 1 76 ? -11.771 -2.275 32.916 1.00 85.94 76 MET A O 1
ATOM 599 N N . ASP A 1 77 ? -12.850 -1.096 31.338 1.00 87.88 77 ASP A N 1
ATOM 600 C CA . ASP A 1 77 ? -12.099 0.139 31.566 1.00 87.88 77 ASP A CA 1
ATOM 601 C C . ASP A 1 77 ? -12.494 0.762 32.908 1.00 87.88 77 ASP A C 1
ATOM 603 O O . ASP A 1 77 ? -11.623 1.108 33.704 1.00 87.88 77 ASP A O 1
ATOM 607 N N . ARG A 1 78 ? -13.797 0.757 33.227 1.00 92.12 78 ARG A N 1
ATOM 608 C CA . ARG A 1 78 ? -14.311 1.187 34.537 1.00 92.12 78 ARG A CA 1
ATOM 609 C C . ARG A 1 78 ? -13.763 0.352 35.695 1.00 92.12 78 ARG A C 1
ATOM 611 O O . ARG A 1 78 ? -13.413 0.910 36.730 1.00 92.12 78 ARG A O 1
ATOM 618 N N . ILE A 1 79 ? -13.683 -0.972 35.537 1.00 92.06 79 ILE A N 1
ATOM 619 C CA . ILE A 1 79 ? -13.112 -1.863 36.560 1.00 92.06 79 ILE A CA 1
ATOM 620 C C . ILE A 1 79 ? -11.628 -1.543 36.771 1.00 92.06 79 ILE A C 1
ATOM 622 O O . ILE A 1 79 ? -11.198 -1.389 37.912 1.00 92.06 79 ILE A O 1
ATOM 626 N N . LYS A 1 80 ? -10.854 -1.387 35.689 1.00 91.06 80 LYS A N 1
ATOM 627 C CA . LYS A 1 80 ? -9.426 -1.039 35.773 1.00 91.06 80 LYS A CA 1
ATOM 628 C C . LYS A 1 80 ? -9.192 0.308 36.453 1.00 91.06 80 LYS A C 1
ATOM 630 O O . LYS A 1 8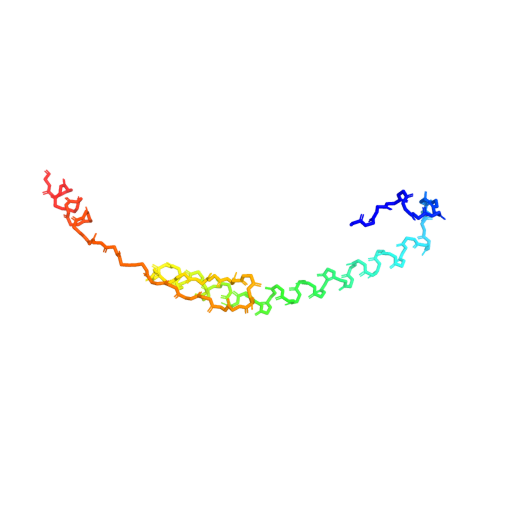0 ? -8.242 0.440 37.214 1.00 91.06 80 LYS A O 1
ATOM 635 N N . GLU A 1 81 ? -10.023 1.305 36.173 1.00 94.06 81 GLU A N 1
ATOM 636 C CA . GLU A 1 81 ? -9.919 2.632 36.786 1.00 94.06 81 GLU A CA 1
ATOM 637 C C . GLU A 1 81 ? -10.231 2.594 38.289 1.00 94.06 81 GLU A C 1
ATOM 639 O O . GLU A 1 81 ? -9.460 3.110 39.101 1.00 94.06 81 GLU A O 1
ATOM 644 N N . ALA A 1 82 ? -11.297 1.890 38.677 1.00 92.25 82 ALA A N 1
ATOM 645 C CA . ALA A 1 82 ? -11.648 1.697 40.081 1.00 92.25 82 ALA A CA 1
ATOM 646 C C . ALA A 1 82 ? -10.552 0.944 40.861 1.00 92.25 82 ALA A C 1
ATOM 648 O O . ALA A 1 82 ? -10.228 1.319 41.984 1.00 92.25 82 ALA A O 1
ATOM 649 N N . GLN A 1 83 ? -9.924 -0.065 40.248 1.00 88.75 83 GLN A N 1
ATOM 650 C CA . GLN A 1 83 ? -8.821 -0.826 40.850 1.00 88.75 83 GLN A CA 1
ATOM 651 C C . GLN A 1 83 ? -7.504 -0.043 40.967 1.00 88.75 83 GLN A C 1
ATOM 653 O O . GLN A 1 83 ? -6.653 -0.426 41.758 1.00 88.75 83 GLN A O 1
ATOM 658 N N . ARG A 1 84 ? -7.316 1.038 40.197 1.00 89.38 84 ARG A N 1
ATOM 659 C CA . ARG A 1 84 ? -6.156 1.946 40.325 1.00 89.38 84 ARG A CA 1
ATOM 660 C C . ARG A 1 84 ? -6.320 2.979 41.436 1.00 89.38 84 ARG A C 1
ATOM 662 O O . ARG A 1 84 ? -5.356 3.652 41.779 1.00 89.38 84 ARG A O 1
ATOM 669 N N . SER A 1 85 ? -7.543 3.134 41.935 1.00 71.75 85 SER A N 1
ATOM 670 C CA . SER A 1 85 ? -7.910 4.106 42.967 1.00 71.75 85 SER A CA 1
ATOM 671 C C . SER A 1 85 ? -7.876 3.502 44.382 1.00 71.75 85 SER A C 1
ATOM 673 O O . SER A 1 85 ? -8.313 4.154 45.327 1.00 71.75 85 SER A O 1
ATOM 675 N N . THR A 1 86 ? -7.402 2.256 44.514 1.00 53.12 86 THR A N 1
ATOM 676 C CA . THR A 1 86 ? -7.146 1.533 45.775 1.00 53.12 86 THR A CA 1
ATOM 677 C C . THR A 1 86 ? -5.645 1.357 45.945 1.00 53.12 86 THR A C 1
ATOM 679 O O . THR A 1 86 ? -5.165 1.537 47.084 1.00 53.12 86 THR A O 1
#